Protein AF-A0A5B2UVA0-F1 (afdb_monomer_lite)

pLDDT: mean 76.8, std 18.94, range [37.44, 97.75]

Radius of gyration: 14.34 Å; chains: 1; bounding box: 30×23×49 Å

Organism: NCBI:txid129817

InterPro domains:
  IPR012951 Berberine/berberine-like [PF08031] (21-73)
  IPR016169 FAD-binding, type PCMH, subdomain 2 [G3DSA:3.30.465.10] (6-80)

Foldseek 3Di:
DDPPDPPPVVVVVLVVDAAPPVDDDLVVCDDPRDGAPVVLCSRVNDPCVLVVVLVVCCVPPVVPPPDDSNDNDNDHDPPPD

Sequence (81 aa):
MAPPDWPQFKAKRCLRNPGRFNYPDVDMLTVNGAANDSWLELYYGNSGLVEDLILLKNQVDPKNLFRHQMSIPLARDKNKQ

Secondary structure (DSSP, 8-state):
-PPP-THHHHHHHHTTSTT-TTS--GGGGEETTEE-TTHHHHHH-SSSHHHHHHHHHHHH-TT--S--TTPPPSS------

Structure (mmCIF, N/CA/C/O backbone):
data_AF-A0A5B2UVA0-F1
#
_entry.id   AF-A0A5B2UVA0-F1
#
loop_
_atom_site.group_PDB
_atom_site.id
_atom_site.type_symbol
_atom_site.label_atom_id
_atom_site.label_alt_id
_atom_site.label_comp_id
_atom_site.label_asym_id
_atom_site.label_entity_id
_atom_site.label_seq_id
_atom_site.pdbx_PDB_ins_code
_atom_site.Cartn_x
_atom_site.Cartn_y
_atom_site.Cartn_z
_atom_site.occupancy
_atom_site.B_iso_or_equiv
_atom_site.auth_seq_id
_atom_site.auth_comp_id
_atom_site.auth_asym_id
_atom_site.auth_atom_id
_atom_site.pdbx_PDB_model_num
ATOM 1 N N . MET A 1 1 ? 8.516 -0.129 -39.323 1.00 41.66 1 MET A N 1
ATOM 2 C CA . MET A 1 1 ? 8.886 0.797 -38.232 1.00 41.66 1 MET A CA 1
ATOM 3 C C . MET A 1 1 ? 8.666 0.039 -36.933 1.00 41.66 1 MET A C 1
ATOM 5 O O . MET A 1 1 ? 7.519 -0.231 -36.607 1.00 41.66 1 MET A O 1
ATOM 9 N N . ALA A 1 2 ? 9.730 -0.454 -36.294 1.00 37.44 2 ALA A N 1
ATOM 10 C CA . ALA A 1 2 ? 9.593 -1.150 -35.015 1.00 37.44 2 ALA A CA 1
ATOM 11 C C . ALA A 1 2 ? 9.239 -0.124 -33.922 1.00 37.44 2 ALA A C 1
ATOM 13 O O . ALA A 1 2 ? 9.737 1.005 -33.992 1.00 37.44 2 ALA A O 1
ATOM 14 N N . PRO A 1 3 ? 8.380 -0.466 -32.950 1.00 44.56 3 PRO A N 1
ATOM 15 C CA . PRO A 1 3 ? 8.126 0.415 -31.821 1.00 44.56 3 PRO A CA 1
ATOM 16 C C . PRO A 1 3 ? 9.456 0.707 -31.079 1.00 44.56 3 PRO A C 1
ATOM 18 O O . PRO A 1 3 ? 10.203 -0.236 -30.822 1.00 44.56 3 PRO A O 1
ATOM 21 N N . PRO A 1 4 ? 9.785 1.973 -30.752 1.00 52.44 4 PRO A N 1
ATOM 22 C CA . PRO A 1 4 ? 11.005 2.321 -30.014 1.00 52.44 4 PRO A CA 1
ATOM 23 C C . PRO A 1 4 ? 10.989 1.776 -28.584 1.00 52.44 4 PRO A C 1
ATOM 25 O O . PRO A 1 4 ? 10.040 2.035 -27.869 1.00 52.44 4 PRO A O 1
ATOM 28 N N . ASP A 1 5 ? 12.048 1.096 -28.149 1.00 52.62 5 ASP A N 1
ATOM 29 C CA . ASP A 1 5 ? 12.168 0.432 -26.842 1.00 52.62 5 ASP A CA 1
ATOM 30 C C . ASP A 1 5 ? 11.542 1.226 -25.660 1.00 52.62 5 ASP A C 1
ATOM 32 O O . ASP A 1 5 ? 11.993 2.312 -25.275 1.00 52.62 5 ASP A O 1
ATOM 36 N N . TRP A 1 6 ? 10.445 0.684 -25.113 1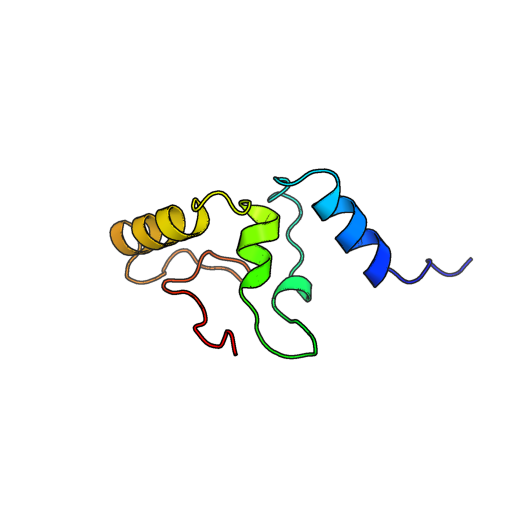.00 49.88 6 TRP A N 1
ATOM 37 C CA . TRP A 1 6 ? 9.506 1.323 -24.170 1.00 49.88 6 TRP A CA 1
ATOM 38 C C . TRP A 1 6 ? 10.029 1.684 -22.752 1.00 49.88 6 TRP A C 1
ATOM 40 O O . TRP A 1 6 ? 9.439 2.593 -22.150 1.00 49.88 6 TRP A O 1
ATOM 50 N N . PRO A 1 7 ? 11.084 1.064 -22.168 1.00 50.94 7 PRO A N 1
ATOM 51 C CA . PRO A 1 7 ? 11.413 1.253 -20.745 1.00 50.94 7 PRO A CA 1
ATOM 52 C C . PRO A 1 7 ? 11.782 2.693 -20.355 1.00 50.94 7 PRO A C 1
ATOM 54 O O . PRO A 1 7 ? 11.374 3.201 -19.311 1.00 50.94 7 PRO A O 1
ATOM 57 N N . GLN A 1 8 ? 12.526 3.401 -21.208 1.00 48.41 8 GLN A N 1
ATOM 58 C CA . GLN A 1 8 ? 13.090 4.713 -20.860 1.00 48.41 8 GLN A CA 1
ATOM 59 C C . GLN A 1 8 ? 12.078 5.865 -20.970 1.00 48.41 8 GLN A C 1
ATOM 61 O O . GLN A 1 8 ? 12.261 6.925 -20.363 1.00 48.41 8 GLN A O 1
ATOM 66 N N . PHE A 1 9 ? 11.005 5.684 -21.746 1.00 44.47 9 PHE A N 1
ATOM 67 C CA . PHE A 1 9 ? 9.993 6.719 -21.973 1.00 44.47 9 PHE A CA 1
ATOM 68 C C . PHE A 1 9 ? 8.938 6.781 -20.863 1.00 44.47 9 PHE A C 1
ATOM 70 O O . PHE A 1 9 ? 8.452 7.875 -20.561 1.00 44.47 9 PHE A O 1
ATOM 77 N N . LYS A 1 10 ? 8.613 5.653 -20.215 1.00 49.00 10 LYS A N 1
ATOM 78 C CA . LYS A 1 10 ? 7.640 5.622 -19.111 1.00 49.00 10 LYS A CA 1
ATOM 79 C C . LYS A 1 10 ? 8.132 6.390 -17.881 1.00 49.00 10 LYS A C 1
ATOM 81 O O . LYS A 1 10 ? 7.437 7.293 -17.413 1.00 49.00 10 LYS A O 1
ATOM 86 N N . ALA A 1 11 ? 9.371 6.143 -17.447 1.00 48.34 11 ALA A N 1
ATOM 87 C CA . ALA A 1 11 ? 9.964 6.821 -16.290 1.00 48.34 11 ALA A CA 1
ATOM 88 C C . ALA A 1 11 ? 9.993 8.355 -16.454 1.00 48.34 11 ALA A C 1
ATOM 90 O O . ALA A 1 11 ? 9.615 9.100 -15.550 1.00 48.34 11 ALA A O 1
ATOM 91 N N . LYS A 1 12 ? 10.345 8.851 -17.651 1.00 48.19 12 LYS A N 1
ATOM 92 C CA . LYS A 1 12 ? 10.400 10.298 -17.942 1.00 48.19 12 LYS A CA 1
ATOM 93 C C . LYS A 1 12 ? 9.033 10.986 -17.935 1.00 48.19 12 LYS A C 1
ATOM 95 O O . LYS A 1 12 ? 8.992 12.213 -17.852 1.00 48.19 12 LYS A O 1
ATOM 100 N N . ARG A 1 13 ? 7.925 10.245 -18.052 1.00 46.53 13 ARG A N 1
ATOM 101 C CA . ARG A 1 13 ? 6.563 10.801 -18.019 1.00 46.53 13 ARG A CA 1
ATOM 102 C C . ARG A 1 13 ? 6.029 10.900 -16.589 1.00 46.53 13 ARG A C 1
ATOM 104 O O . ARG A 1 13 ? 5.438 11.925 -16.261 1.00 46.53 13 ARG A O 1
ATOM 111 N N . CYS A 1 14 ? 6.306 9.905 -15.744 1.00 48.84 14 CYS A N 1
ATOM 112 C CA . CYS A 1 14 ? 5.989 9.931 -14.309 1.00 48.84 14 CYS A CA 1
ATOM 113 C C . CYS A 1 14 ? 6.769 11.033 -13.573 1.00 48.84 14 CYS A C 1
ATOM 115 O O . CYS A 1 14 ? 6.186 11.775 -12.790 1.00 48.84 14 CYS A O 1
ATOM 117 N N . LEU A 1 15 ? 8.053 11.220 -13.904 1.00 52.94 15 LEU A N 1
ATOM 118 C CA . LEU A 1 15 ? 8.897 12.279 -13.326 1.00 52.94 15 LEU A CA 1
ATOM 119 C C . LEU A 1 15 ? 8.480 13.700 -13.740 1.00 52.94 15 LEU A C 1
ATOM 121 O O . LEU A 1 15 ? 8.787 14.660 -13.042 1.00 52.94 15 LEU A O 1
ATOM 125 N N . ARG A 1 16 ? 7.799 13.853 -14.886 1.00 51.66 16 ARG A N 1
ATOM 126 C CA . ARG A 1 16 ? 7.406 15.165 -15.428 1.00 51.66 16 ARG A CA 1
ATOM 127 C C . ARG A 1 16 ? 6.063 15.663 -14.889 1.00 51.66 16 ARG A C 1
ATOM 129 O O . ARG A 1 16 ? 5.808 16.854 -14.970 1.00 51.66 16 ARG A O 1
ATOM 136 N N . ASN A 1 17 ? 5.221 14.767 -14.372 1.00 51.94 17 ASN A N 1
ATOM 137 C CA . ASN A 1 17 ? 3.932 15.069 -13.743 1.00 51.94 17 ASN A CA 1
ATOM 138 C C . ASN A 1 17 ? 3.667 14.045 -12.619 1.00 51.94 17 ASN A C 1
ATOM 140 O O . ASN A 1 17 ? 2.933 13.075 -12.850 1.00 51.94 17 ASN A O 1
ATOM 144 N N . PRO A 1 18 ? 4.269 14.223 -11.429 1.00 50.72 18 PRO A N 1
ATOM 145 C CA . PRO A 1 18 ? 3.949 13.393 -10.269 1.00 50.72 18 PRO A CA 1
ATOM 146 C C . PRO A 1 18 ? 2.441 13.491 -9.963 1.00 50.72 18 PRO A C 1
ATOM 148 O O . PRO A 1 18 ? 1.881 14.586 -9.979 1.00 50.72 18 PRO A O 1
ATOM 151 N N . GLY A 1 19 ? 1.764 12.354 -9.746 1.00 50.91 19 GLY A N 1
ATOM 152 C CA . GLY A 1 19 ? 0.334 12.312 -9.379 1.00 50.91 19 GLY A CA 1
ATOM 153 C C . GLY A 1 19 ? -0.639 11.642 -10.366 1.00 50.91 19 GLY A C 1
ATOM 154 O O . GLY A 1 19 ? -1.847 11.653 -10.134 1.00 50.91 19 GLY A O 1
ATOM 155 N N . ARG A 1 20 ? -0.179 11.013 -11.458 1.00 58.72 20 ARG A N 1
ATOM 156 C CA . ARG A 1 20 ? -1.056 10.203 -12.339 1.00 58.72 20 ARG A CA 1
ATOM 157 C C . ARG A 1 20 ? -1.161 8.741 -11.872 1.00 58.72 20 ARG A C 1
ATOM 159 O O . ARG A 1 20 ? -0.731 7.832 -12.570 1.00 58.72 20 ARG A O 1
ATOM 166 N N . PHE A 1 21 ? -1.812 8.507 -10.729 1.00 61.41 21 PHE A N 1
ATOM 167 C CA . PHE A 1 21 ? -2.168 7.152 -10.260 1.00 61.41 21 PHE A CA 1
ATOM 168 C C . PHE A 1 21 ? -3.041 6.364 -11.252 1.00 61.41 21 PHE A C 1
ATOM 170 O O . PHE A 1 21 ? -2.958 5.143 -11.321 1.00 61.41 21 PHE A O 1
ATOM 177 N N . ASN A 1 22 ? -3.804 7.058 -12.103 1.00 67.62 22 ASN A N 1
ATOM 178 C CA . ASN A 1 22 ? -4.711 6.440 -13.079 1.00 67.62 22 ASN A CA 1
ATOM 179 C C . ASN A 1 22 ? -4.018 5.691 -14.236 1.00 67.62 22 ASN A C 1
ATOM 181 O O . ASN A 1 22 ? -4.710 5.108 -15.067 1.00 67.62 22 ASN A O 1
ATOM 185 N N . TYR A 1 23 ? -2.686 5.707 -14.318 1.00 75.12 23 TYR A N 1
ATOM 186 C CA . TYR A 1 23 ? -1.930 4.849 -15.235 1.00 75.12 23 TYR A CA 1
ATOM 187 C C . TYR A 1 23 ? -0.941 3.990 -14.442 1.00 75.12 23 TYR A C 1
ATOM 189 O O . TYR A 1 23 ? 0.248 4.309 -14.431 1.00 75.12 23 TYR A O 1
ATOM 197 N N . PRO A 1 24 ? -1.424 2.940 -13.753 1.00 78.44 24 PRO A N 1
ATOM 198 C CA . PRO A 1 24 ? -0.561 2.065 -12.976 1.00 78.44 24 PRO A CA 1
ATOM 199 C C . PRO A 1 24 ? 0.401 1.303 -13.893 1.00 78.44 24 PRO A C 1
ATOM 201 O O . PRO A 1 24 ? 0.025 0.848 -14.974 1.00 78.44 24 PRO A O 1
ATOM 204 N N . ASP A 1 25 ? 1.637 1.147 -13.433 1.00 83.88 25 ASP A N 1
ATOM 205 C CA . ASP A 1 25 ? 2.703 0.450 -14.145 1.00 83.88 25 ASP A CA 1
ATOM 206 C C . ASP A 1 25 ? 3.339 -0.588 -13.222 1.00 83.88 25 ASP A C 1
ATOM 208 O O . ASP A 1 25 ? 4.107 -0.238 -12.329 1.00 83.88 25 ASP A O 1
ATOM 212 N N . VAL A 1 26 ? 2.966 -1.856 -13.403 1.00 85.00 26 VAL A N 1
ATOM 213 C CA . VAL A 1 26 ? 3.371 -2.961 -12.515 1.00 85.00 26 VAL A CA 1
ATOM 214 C C . VAL A 1 26 ? 4.856 -3.296 -12.617 1.00 85.00 26 VAL A C 1
ATOM 216 O O . VAL A 1 26 ? 5.418 -3.829 -11.666 1.00 85.00 26 VAL A O 1
ATOM 219 N N . ASP A 1 27 ? 5.510 -2.919 -13.718 1.00 84.88 27 ASP A N 1
ATOM 220 C CA . ASP A 1 27 ? 6.956 -3.093 -13.901 1.00 84.88 27 ASP A CA 1
ATOM 221 C C . ASP A 1 27 ? 7.754 -2.326 -12.826 1.00 84.88 27 ASP A C 1
ATOM 223 O O . ASP A 1 27 ? 8.875 -2.696 -12.480 1.00 84.88 27 ASP A O 1
ATOM 227 N N . MET A 1 28 ? 7.146 -1.291 -12.234 1.00 83.81 28 MET A N 1
ATOM 228 C CA . MET A 1 28 ? 7.734 -0.446 -11.188 1.00 83.81 28 MET A CA 1
ATOM 229 C C . MET A 1 28 ? 7.802 -1.127 -9.815 1.00 83.81 28 MET A C 1
ATOM 231 O O . MET A 1 28 ? 8.479 -0.615 -8.926 1.00 83.81 28 MET A O 1
ATOM 235 N N . LEU A 1 29 ? 7.122 -2.265 -9.631 1.00 84.88 29 LEU A N 1
ATOM 236 C CA . LEU A 1 29 ? 7.217 -3.072 -8.408 1.00 84.88 29 LEU A CA 1
ATOM 237 C C . LEU A 1 29 ? 8.601 -3.700 -8.240 1.00 84.88 29 LEU A C 1
ATOM 239 O O . LEU A 1 29 ? 8.940 -4.143 -7.144 1.00 84.88 29 LEU A O 1
ATOM 243 N N . THR A 1 30 ? 9.383 -3.768 -9.320 1.00 84.19 30 THR A N 1
ATOM 244 C CA . THR A 1 30 ? 10.702 -4.390 -9.318 1.00 84.19 30 THR A CA 1
ATOM 245 C C . THR A 1 30 ? 11.782 -3.434 -9.795 1.00 84.19 30 THR A C 1
ATOM 247 O O . THR A 1 30 ? 11.658 -2.805 -10.842 1.00 84.19 30 THR A O 1
ATOM 250 N N . VAL A 1 31 ? 12.891 -3.379 -9.064 1.00 80.19 31 VAL A N 1
ATOM 251 C CA . VAL A 1 31 ? 14.117 -2.689 -9.476 1.00 80.19 31 VAL A CA 1
ATOM 252 C C . VAL A 1 31 ? 15.226 -3.731 -9.524 1.00 80.19 31 VAL A C 1
ATOM 254 O O . VAL A 1 31 ? 15.476 -4.416 -8.537 1.00 80.19 31 VAL A O 1
ATOM 257 N N . ASN A 1 32 ? 15.869 -3.892 -10.685 1.00 82.50 32 ASN A N 1
ATOM 258 C CA . ASN A 1 32 ? 16.895 -4.921 -10.916 1.00 82.50 32 ASN A CA 1
ATOM 259 C C . ASN A 1 32 ? 16.433 -6.350 -10.553 1.00 82.50 32 ASN A C 1
ATOM 261 O O . ASN A 1 32 ? 17.223 -7.165 -10.084 1.00 82.50 32 ASN A O 1
ATOM 265 N N . GLY A 1 33 ? 15.144 -6.650 -10.750 1.00 80.31 33 GLY A N 1
ATOM 266 C CA . GLY A 1 33 ? 14.553 -7.959 -10.449 1.00 80.31 33 GLY A CA 1
ATOM 267 C C . GLY A 1 33 ? 14.197 -8.197 -8.977 1.00 80.31 33 GLY A C 1
ATOM 268 O O . GLY A 1 33 ? 13.673 -9.261 -8.660 1.00 80.31 33 GLY A O 1
ATOM 269 N N . ALA A 1 34 ? 14.432 -7.228 -8.087 1.00 81.75 34 ALA A N 1
ATOM 270 C CA . ALA A 1 34 ? 14.031 -7.296 -6.684 1.00 81.75 34 ALA A CA 1
ATOM 271 C C . ALA A 1 34 ? 12.793 -6.430 -6.423 1.00 81.75 34 ALA A C 1
ATOM 273 O O . ALA A 1 34 ? 12.678 -5.340 -6.986 1.00 81.75 34 ALA A O 1
ATOM 274 N N . ALA A 1 35 ? 11.886 -6.905 -5.562 1.00 83.25 35 ALA A N 1
ATOM 275 C CA . ALA A 1 35 ? 10.740 -6.123 -5.103 1.00 83.25 35 ALA A CA 1
ATOM 276 C C . ALA A 1 35 ? 11.215 -4.829 -4.423 1.00 83.25 35 ALA A C 1
ATOM 278 O O . ALA A 1 35 ? 12.202 -4.839 -3.683 1.00 83.25 35 ALA A O 1
ATOM 279 N N . ASN A 1 36 ? 10.558 -3.712 -4.725 1.00 84.50 36 ASN A N 1
ATOM 280 C CA . ASN A 1 36 ? 10.953 -2.409 -4.214 1.00 84.50 36 ASN A CA 1
ATOM 281 C C . ASN A 1 36 ? 9.739 -1.485 -4.076 1.00 84.50 36 ASN A C 1
ATOM 283 O O . ASN A 1 36 ? 8.984 -1.320 -5.026 1.00 84.50 36 ASN A O 1
ATOM 287 N N . ASP A 1 37 ? 9.604 -0.823 -2.929 1.00 86.62 37 ASP A N 1
ATOM 288 C CA . ASP A 1 37 ? 8.500 0.089 -2.609 1.00 86.62 37 ASP A CA 1
ATOM 289 C C . ASP A 1 37 ? 8.717 1.549 -3.060 1.00 86.62 37 ASP A C 1
ATOM 291 O O . ASP A 1 37 ? 7.866 2.410 -2.831 1.00 86.62 37 ASP A O 1
ATOM 295 N N . SER A 1 38 ? 9.833 1.870 -3.725 1.00 85.56 38 SER A N 1
ATOM 296 C CA . SER A 1 38 ? 10.144 3.217 -4.232 1.00 85.56 38 SER A CA 1
ATOM 297 C C . SER A 1 38 ? 9.105 3.748 -5.222 1.00 85.56 38 SER A C 1
ATOM 299 O O . SER A 1 38 ? 8.979 4.963 -5.378 1.00 85.56 38 SER A O 1
ATOM 301 N N . TRP A 1 39 ? 8.317 2.876 -5.860 1.00 86.94 39 TRP A N 1
ATOM 302 C CA . TRP A 1 39 ? 7.195 3.309 -6.693 1.00 86.94 39 TRP A CA 1
ATOM 303 C C . TRP A 1 39 ? 6.168 4.124 -5.893 1.00 86.94 39 TRP A C 1
ATOM 305 O O . TRP A 1 39 ? 5.597 5.058 -6.448 1.00 86.94 39 TRP A O 1
ATOM 315 N N . LEU A 1 40 ? 5.978 3.872 -4.591 1.00 89.00 40 LEU A N 1
ATOM 316 C CA . LEU A 1 40 ? 5.047 4.645 -3.759 1.00 89.00 40 LEU A CA 1
ATOM 317 C C . LEU A 1 40 ? 5.383 6.143 -3.777 1.00 89.00 40 LEU A C 1
ATOM 319 O O . LEU A 1 40 ? 4.492 6.972 -3.945 1.00 89.00 40 LEU A O 1
ATOM 323 N N . GLU A 1 41 ? 6.666 6.498 -3.681 1.00 86.88 41 GLU A N 1
ATOM 324 C CA . GLU A 1 41 ? 7.121 7.897 -3.711 1.00 86.88 41 GLU A CA 1
ATOM 325 C C . GLU A 1 41 ? 6.944 8.531 -5.102 1.00 86.88 41 GLU A C 1
ATOM 327 O O . GLU A 1 41 ? 6.738 9.738 -5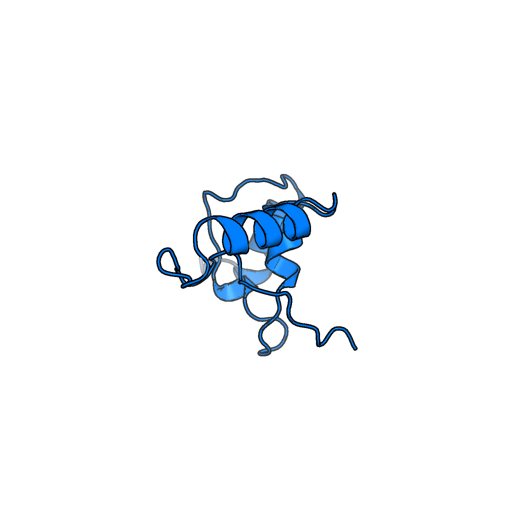.213 1.00 86.88 41 GLU A O 1
ATOM 332 N N . LEU A 1 42 ? 6.954 7.730 -6.172 1.00 84.50 42 LEU A N 1
ATOM 333 C CA . LEU A 1 42 ? 6.700 8.206 -7.538 1.00 84.50 42 LEU A CA 1
ATOM 334 C C . LEU A 1 42 ? 5.215 8.518 -7.777 1.00 84.50 42 LEU A C 1
ATOM 336 O O . LEU A 1 42 ? 4.891 9.437 -8.532 1.00 84.50 42 LEU A O 1
ATOM 340 N N . TYR A 1 43 ? 4.314 7.771 -7.135 1.00 84.69 43 TYR A N 1
ATOM 341 C CA . TYR A 1 43 ? 2.866 7.944 -7.277 1.00 84.69 43 TYR A CA 1
ATOM 342 C C . TYR A 1 43 ? 2.275 8.957 -6.292 1.00 84.69 43 TYR A C 1
ATOM 344 O O . TYR A 1 43 ? 1.420 9.752 -6.686 1.00 84.69 43 TYR A O 1
ATOM 352 N N . TYR A 1 44 ? 2.734 8.946 -5.041 1.00 85.75 44 TYR A N 1
ATOM 353 C CA . TYR A 1 44 ? 2.189 9.759 -3.949 1.00 85.75 44 TYR A CA 1
ATOM 354 C C . TYR A 1 44 ? 3.104 10.922 -3.534 1.00 85.75 44 TYR A C 1
ATOM 356 O O . TYR A 1 44 ? 2.697 11.772 -2.745 1.00 85.75 44 TYR A O 1
ATOM 364 N N . GLY A 1 45 ? 4.314 11.001 -4.092 1.00 83.12 45 GLY A N 1
ATOM 365 C CA . GLY A 1 45 ? 5.302 12.026 -3.766 1.00 83.12 45 GLY A CA 1
ATOM 366 C C . GLY A 1 45 ? 6.146 11.695 -2.530 1.00 83.12 45 GLY A C 1
ATOM 367 O O . GLY A 1 45 ? 5.880 10.749 -1.791 1.00 83.12 45 GLY A O 1
ATOM 368 N N . ASN A 1 46 ? 7.178 12.512 -2.299 1.00 79.25 46 ASN A N 1
ATOM 369 C CA . ASN A 1 46 ? 8.128 12.375 -1.186 1.00 79.25 46 ASN A CA 1
ATOM 370 C C . ASN A 1 46 ? 7.842 13.366 -0.032 1.00 79.25 46 ASN A C 1
ATOM 372 O O . ASN A 1 46 ? 8.752 13.918 0.576 1.00 79.25 46 ASN A O 1
ATOM 376 N N . SER A 1 47 ? 6.567 13.664 0.235 1.00 85.06 47 SER A N 1
ATOM 377 C CA . SER A 1 47 ? 6.144 14.630 1.267 1.00 85.06 47 SER A CA 1
ATOM 378 C C . SER A 1 47 ? 5.883 14.006 2.645 1.00 85.06 47 SER A C 1
ATOM 380 O O . SER A 1 47 ? 5.429 14.701 3.546 1.00 85.06 47 SER A O 1
ATOM 382 N N . GLY A 1 48 ? 6.116 12.700 2.807 1.00 85.69 48 GLY A N 1
ATOM 383 C CA . GLY A 1 48 ? 5.694 11.931 3.988 1.00 85.69 48 GLY A CA 1
ATOM 384 C C . GLY A 1 48 ? 4.296 11.311 3.869 1.00 85.69 48 GLY A C 1
ATOM 385 O O . GLY A 1 48 ? 3.979 10.403 4.629 1.00 85.69 48 GLY A O 1
ATOM 386 N N . LEU A 1 49 ? 3.510 11.690 2.851 1.00 89.56 49 LEU A N 1
ATOM 387 C CA . LEU A 1 49 ? 2.153 11.176 2.610 1.00 89.56 49 LEU A CA 1
ATOM 388 C C . LEU A 1 49 ? 2.075 9.640 2.530 1.00 89.56 49 LEU A C 1
ATOM 390 O O . LEU A 1 49 ? 1.076 9.052 2.929 1.00 89.56 49 LEU A O 1
ATOM 394 N N . VAL A 1 50 ? 3.119 8.976 2.025 1.00 90.69 50 VAL A N 1
ATOM 395 C CA . VAL A 1 50 ? 3.172 7.506 1.957 1.00 90.69 50 VAL A CA 1
ATOM 396 C C . VAL A 1 50 ? 3.027 6.873 3.345 1.00 90.69 50 VAL A C 1
ATOM 398 O O . VAL A 1 50 ? 2.321 5.878 3.479 1.00 90.69 50 VAL A O 1
ATOM 401 N N . GLU A 1 51 ? 3.637 7.456 4.378 1.00 93.19 51 GLU A N 1
ATOM 402 C CA . GLU A 1 51 ? 3.543 6.930 5.744 1.00 93.19 51 GLU A CA 1
ATOM 403 C C . GLU A 1 51 ? 2.136 7.128 6.315 1.00 93.19 51 GLU A C 1
ATOM 405 O O . GLU A 1 51 ? 1.559 6.194 6.871 1.00 93.19 51 GLU A O 1
ATOM 410 N N . ASP A 1 52 ? 1.534 8.299 6.091 1.00 94.56 52 ASP A N 1
ATOM 411 C CA . ASP A 1 52 ? 0.154 8.581 6.505 1.00 94.56 52 ASP A CA 1
ATOM 412 C C . ASP A 1 52 ? -0.844 7.626 5.835 1.00 94.56 52 ASP A C 1
ATOM 414 O O . ASP A 1 52 ? -1.784 7.142 6.467 1.00 94.56 52 ASP A O 1
ATOM 418 N N . LEU A 1 53 ? -0.621 7.300 4.559 1.00 94.00 53 LEU A N 1
ATOM 419 C CA . LEU A 1 53 ? -1.436 6.341 3.816 1.00 94.00 53 LEU A CA 1
ATOM 420 C C . LEU A 1 53 ? -1.295 4.913 4.355 1.00 94.00 53 LEU A C 1
ATOM 422 O O . LEU A 1 53 ? -2.297 4.202 4.448 1.00 94.00 53 LEU A O 1
ATOM 426 N N . ILE A 1 54 ? -0.087 4.493 4.740 1.00 95.06 54 ILE A N 1
ATOM 427 C CA . ILE A 1 54 ? 0.145 3.192 5.384 1.00 95.06 54 ILE A CA 1
ATOM 428 C C . ILE A 1 54 ? -0.542 3.153 6.756 1.00 95.06 54 ILE A C 1
ATOM 430 O O . ILE A 1 54 ? -1.210 2.169 7.085 1.00 95.06 54 ILE A O 1
ATOM 434 N N . LEU A 1 55 ? -0.435 4.220 7.551 1.00 96.44 55 LEU A N 1
ATOM 435 C CA . LEU A 1 55 ? -1.119 4.328 8.842 1.00 96.44 55 LEU A CA 1
ATOM 436 C C . LEU A 1 55 ? -2.638 4.234 8.676 1.00 96.44 55 LEU A C 1
ATOM 438 O O . LEU A 1 55 ? -3.281 3.422 9.344 1.00 96.44 55 LEU A O 1
ATOM 442 N N . LEU A 1 56 ? -3.203 4.994 7.736 1.00 97.19 56 LEU A N 1
ATOM 443 C CA . LEU A 1 56 ? -4.627 4.948 7.423 1.00 97.19 56 LEU A CA 1
ATOM 444 C C . LEU A 1 56 ? -5.050 3.547 6.971 1.00 97.19 56 LEU A C 1
ATOM 446 O O . LEU A 1 56 ? -6.047 3.023 7.462 1.00 97.19 56 LEU A O 1
ATOM 450 N N . LYS A 1 57 ? -4.280 2.910 6.080 1.00 96.56 57 LYS A N 1
ATOM 451 C CA . LYS A 1 57 ? -4.544 1.552 5.586 1.00 96.56 57 LYS A CA 1
ATOM 452 C C . LYS A 1 57 ? -4.617 0.539 6.728 1.00 96.56 57 LYS A C 1
ATOM 454 O O . LYS A 1 57 ? -5.541 -0.270 6.752 1.00 96.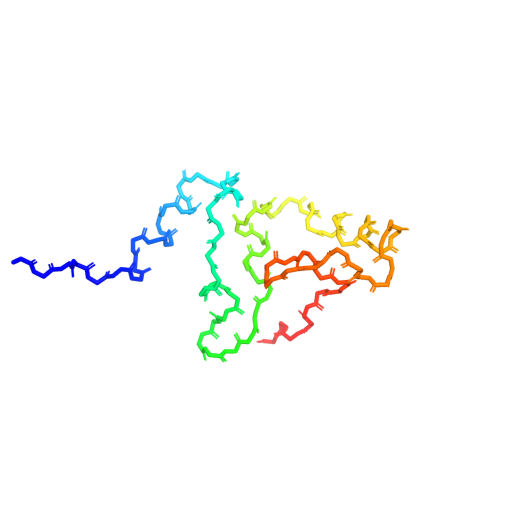56 57 LYS A O 1
ATOM 459 N N . ASN A 1 58 ? -3.704 0.623 7.694 1.00 97.25 58 ASN A N 1
ATO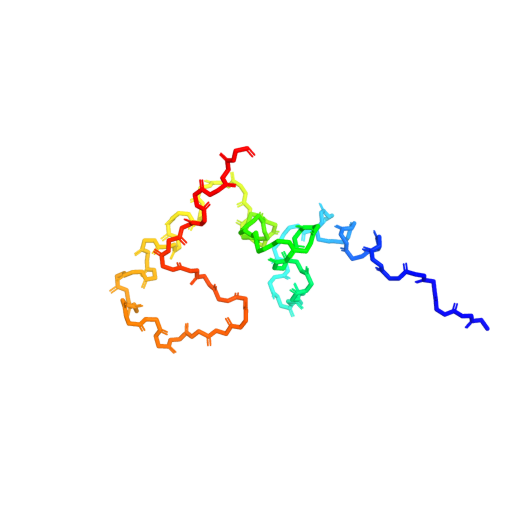M 460 C CA . ASN A 1 58 ? -3.720 -0.228 8.884 1.00 97.25 58 ASN A CA 1
ATOM 461 C C . ASN A 1 58 ? -4.938 0.028 9.788 1.00 97.25 58 ASN A C 1
ATOM 463 O O . ASN A 1 58 ? -5.436 -0.907 10.410 1.00 97.25 58 ASN A O 1
ATOM 467 N N . GLN A 1 59 ? -5.438 1.265 9.854 1.00 97.75 59 GLN A N 1
ATOM 468 C CA . GLN A 1 59 ? -6.630 1.601 10.639 1.00 97.75 59 GLN A CA 1
ATOM 469 C C . GLN A 1 59 ? -7.924 1.100 9.987 1.00 97.75 59 GLN A C 1
ATOM 471 O O . GLN A 1 59 ? -8.785 0.554 10.674 1.00 97.75 59 GLN A O 1
ATOM 476 N N . VAL A 1 60 ? -8.073 1.287 8.672 1.00 97.69 60 VAL A N 1
ATOM 477 C CA . VAL A 1 60 ? -9.341 1.019 7.966 1.00 97.69 60 VAL A CA 1
ATOM 478 C C . VAL A 1 60 ? -9.426 -0.384 7.367 1.00 97.69 60 VAL A C 1
ATOM 480 O O . VAL A 1 60 ? -10.521 -0.920 7.221 1.00 97.69 60 VAL A O 1
ATOM 483 N N . ASP A 1 61 ? -8.292 -0.992 7.018 1.00 97.75 61 ASP A N 1
ATOM 484 C CA . ASP A 1 61 ? -8.223 -2.322 6.407 1.00 97.75 61 ASP A CA 1
ATOM 485 C C . ASP A 1 61 ? -7.023 -3.139 6.936 1.00 97.75 61 ASP A C 1
ATOM 487 O O . ASP A 1 61 ? -6.124 -3.515 6.174 1.00 97.75 61 ASP A O 1
ATOM 491 N N . PRO A 1 62 ? -7.009 -3.474 8.242 1.00 96.88 62 PRO A N 1
ATOM 492 C CA . PRO A 1 62 ? -5.919 -4.232 8.869 1.00 96.88 62 PRO A CA 1
ATOM 493 C C . PRO A 1 62 ? -5.767 -5.658 8.320 1.00 96.88 62 PRO A C 1
ATOM 495 O O . PRO A 1 62 ? -4.724 -6.283 8.485 1.00 96.88 62 PRO A O 1
ATOM 498 N N . LYS A 1 63 ? -6.805 -6.200 7.670 1.00 97.12 63 LYS A N 1
ATOM 499 C CA . LYS A 1 63 ? -6.776 -7.528 7.033 1.00 97.12 63 LYS A CA 1
ATOM 500 C C . LYS A 1 63 ? -6.333 -7.472 5.568 1.00 97.12 63 LYS A C 1
ATOM 502 O O . LYS A 1 63 ? -6.277 -8.516 4.916 1.00 97.12 63 LYS A O 1
ATOM 507 N N . ASN A 1 64 ? -6.031 -6.276 5.056 1.00 95.81 64 ASN A N 1
ATOM 508 C CA . ASN A 1 64 ? -5.653 -6.017 3.672 1.00 95.81 64 ASN A CA 1
ATOM 509 C C . ASN A 1 64 ? -6.610 -6.676 2.656 1.00 95.81 64 ASN A C 1
ATOM 511 O O . ASN A 1 64 ? -6.181 -7.352 1.713 1.00 95.81 64 ASN A O 1
ATOM 515 N N . LEU A 1 65 ? -7.918 -6.549 2.895 1.00 97.50 65 LEU A N 1
ATOM 516 C CA . LEU A 1 65 ? -8.971 -7.076 2.030 1.00 97.50 65 LEU A CA 1
ATOM 517 C C . LEU A 1 65 ? -8.972 -6.362 0.673 1.00 97.50 65 LEU A C 1
ATOM 519 O O . LEU A 1 65 ? -9.060 -7.015 -0.366 1.00 97.50 65 LEU A O 1
ATOM 523 N N . PHE A 1 66 ? -8.825 -5.036 0.677 1.00 96.38 66 PHE A N 1
ATOM 524 C CA . PHE A 1 66 ? -8.753 -4.229 -0.537 1.00 96.38 66 PHE A CA 1
ATOM 525 C C . PHE A 1 66 ? -7.309 -4.155 -1.022 1.00 96.38 66 PHE A C 1
ATOM 527 O O . PHE A 1 66 ? -6.556 -3.253 -0.652 1.00 96.38 66 PHE A O 1
ATOM 534 N N . ARG A 1 67 ? -6.918 -5.125 -1.847 1.00 95.12 67 ARG A N 1
ATOM 535 C CA . ARG A 1 67 ? -5.562 -5.240 -2.391 1.00 95.12 67 ARG A CA 1
ATOM 536 C C . ARG A 1 67 ? -5.572 -5.522 -3.888 1.00 95.12 67 ARG A C 1
ATOM 538 O O . ARG A 1 67 ? -6.490 -6.147 -4.410 1.00 95.12 67 ARG A O 1
ATOM 545 N N . HIS A 1 68 ? -4.521 -5.079 -4.561 1.00 92.38 68 HIS A N 1
ATOM 546 C CA . HIS A 1 68 ? -4.215 -5.370 -5.961 1.00 92.38 68 HIS A CA 1
ATOM 547 C C . HIS A 1 68 ? -2.691 -5.318 -6.143 1.00 92.38 68 HIS A C 1
ATOM 549 O O . HIS A 1 68 ? -1.970 -5.026 -5.195 1.00 92.38 68 HIS A O 1
ATOM 555 N N . GLN A 1 69 ? -2.177 -5.594 -7.345 1.00 89.12 69 GLN A N 1
ATOM 556 C CA . GLN A 1 69 ? -0.726 -5.707 -7.587 1.00 89.12 69 GLN A CA 1
ATOM 557 C C . GLN A 1 69 ? 0.089 -4.477 -7.138 1.00 89.12 69 GLN A C 1
ATOM 559 O O . GLN A 1 69 ? 1.235 -4.624 -6.748 1.00 89.12 69 GLN A O 1
ATOM 564 N N . MET A 1 70 ? -0.522 -3.290 -7.148 1.00 90.62 70 MET A N 1
ATOM 565 C CA . MET A 1 70 ? 0.074 -1.996 -6.782 1.00 90.62 70 MET A CA 1
ATOM 566 C C . MET A 1 70 ? -0.688 -1.331 -5.616 1.00 90.62 70 MET A C 1
ATOM 568 O O . MET A 1 70 ? -0.891 -0.118 -5.615 1.00 90.62 70 MET A O 1
ATOM 572 N N . SER A 1 71 ? -1.239 -2.107 -4.676 1.00 92.69 71 SER A N 1
ATOM 573 C CA . SER A 1 71 ? -1.924 -1.532 -3.507 1.00 92.69 71 SER A CA 1
ATOM 574 C C . SER A 1 71 ? -0.930 -1.064 -2.445 1.00 92.69 71 SER A C 1
ATOM 576 O O . SER A 1 71 ? 0.113 -1.689 -2.272 1.00 92.69 71 SER A O 1
ATOM 578 N N . ILE A 1 72 ? -1.289 -0.022 -1.686 1.00 93.31 72 ILE A N 1
ATOM 579 C CA . ILE A 1 72 ? -0.514 0.444 -0.524 1.00 93.31 72 ILE A CA 1
ATOM 580 C C . ILE A 1 72 ? -0.302 -0.732 0.454 1.00 93.31 72 ILE A C 1
ATOM 582 O O . ILE A 1 72 ? -1.292 -1.362 0.849 1.00 93.31 72 ILE A O 1
ATOM 586 N N . PRO A 1 73 ? 0.950 -1.049 0.832 1.00 93.81 73 PRO A N 1
ATOM 587 C CA . PRO A 1 73 ? 1.247 -2.162 1.725 1.00 93.81 73 PRO A CA 1
ATOM 588 C C . PRO A 1 73 ? 0.929 -1.818 3.187 1.00 93.81 73 PRO A C 1
ATOM 590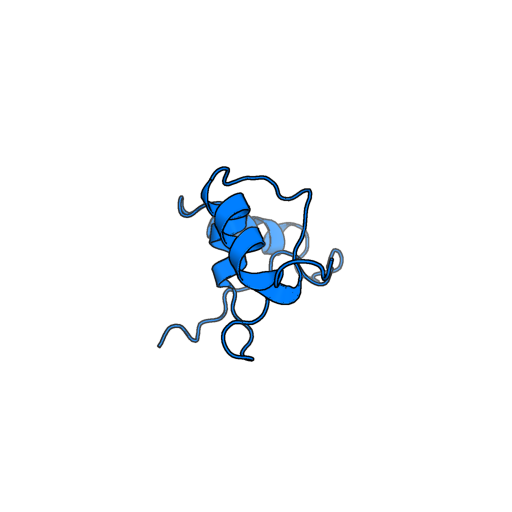 O O . PRO A 1 73 ? 0.750 -0.659 3.553 1.00 93.81 73 PRO A O 1
ATOM 593 N N . LEU A 1 74 ? 0.880 -2.837 4.051 1.00 94.25 74 LEU A N 1
ATOM 594 C CA . LEU A 1 74 ? 0.693 -2.639 5.498 1.00 94.25 74 LEU A CA 1
ATOM 595 C C . LEU A 1 74 ? 1.960 -2.122 6.199 1.00 94.25 74 LEU A C 1
ATOM 597 O O . LEU A 1 74 ? 1.876 -1.574 7.295 1.00 94.25 74 LEU A O 1
ATOM 601 N N . ALA A 1 75 ? 3.127 -2.296 5.584 1.00 92.06 75 ALA A N 1
ATOM 602 C CA . ALA A 1 75 ? 4.407 -1.796 6.066 1.00 92.06 75 ALA A CA 1
ATOM 603 C C . ALA A 1 75 ? 5.354 -1.588 4.879 1.00 92.06 75 ALA A C 1
ATOM 605 O O . ALA A 1 75 ? 5.209 -2.261 3.861 1.00 92.06 75 ALA A O 1
ATOM 606 N N . ARG A 1 76 ? 6.329 -0.686 5.027 1.00 86.69 76 ARG A N 1
ATOM 607 C CA . ARG A 1 76 ? 7.414 -0.512 4.054 1.00 86.69 76 ARG A CA 1
ATOM 608 C C . ARG A 1 76 ? 8.381 -1.690 4.063 1.00 86.69 76 ARG A C 1
ATOM 610 O O . ARG A 1 76 ? 8.748 -2.178 5.138 1.00 86.69 76 ARG A O 1
ATOM 617 N N . ASP A 1 77 ? 8.900 -2.023 2.888 1.00 80.25 77 ASP A N 1
ATOM 618 C CA . ASP A 1 77 ? 10.093 -2.847 2.761 1.00 80.25 77 ASP A CA 1
ATOM 619 C C . ASP A 1 77 ? 11.294 -2.145 3.407 1.00 80.25 77 ASP A C 1
ATOM 621 O O . ASP A 1 77 ? 11.750 -1.076 2.995 1.00 80.25 77 ASP A O 1
ATOM 625 N N . LYS A 1 78 ? 11.815 -2.760 4.474 1.00 65.50 78 LYS A N 1
ATOM 626 C CA . LYS A 1 78 ? 12.938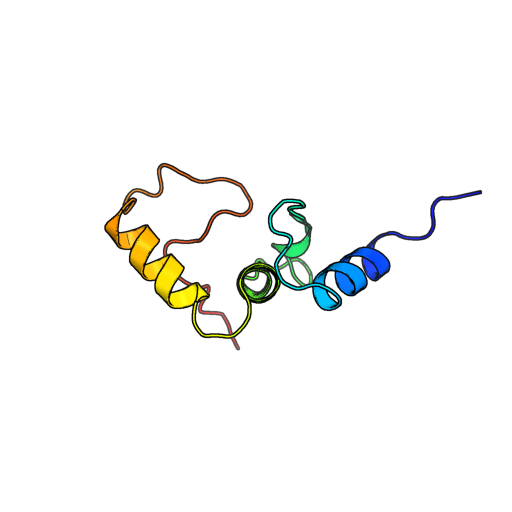 -2.234 5.266 1.00 65.50 78 LYS A CA 1
ATOM 627 C C . LYS A 1 78 ? 14.307 -2.546 4.661 1.00 65.50 78 LYS A C 1
ATOM 629 O O . LYS A 1 78 ? 15.318 -2.158 5.239 1.00 65.50 78 LYS A O 1
ATOM 634 N N . ASN A 1 79 ? 14.360 -3.185 3.494 1.00 57.12 79 ASN A N 1
ATOM 635 C CA . ASN A 1 79 ? 15.603 -3.489 2.782 1.00 57.12 79 ASN A CA 1
ATOM 636 C C . ASN A 1 79 ? 16.157 -2.258 2.036 1.00 57.12 79 ASN A C 1
ATOM 638 O O . ASN A 1 79 ? 16.552 -2.344 0.878 1.00 57.12 79 ASN A O 1
ATOM 642 N N . LYS A 1 80 ? 16.190 -1.098 2.707 1.00 53.44 80 LYS A N 1
ATOM 643 C CA . LYS A 1 80 ? 17.058 0.026 2.343 1.00 53.44 80 LYS A CA 1
ATOM 644 C C . LYS A 1 80 ? 18.433 -0.244 2.968 1.00 53.44 80 LYS A C 1
ATOM 646 O O . LYS A 1 80 ? 18.697 0.223 4.074 1.00 53.44 80 LYS A O 1
ATOM 651 N N . GLN A 1 81 ? 19.262 -1.044 2.301 1.00 37.94 81 GLN A N 1
ATOM 652 C CA . GLN A 1 81 ? 20.713 -1.075 2.525 1.00 37.94 81 GLN A CA 1
ATOM 653 C C . GLN A 1 81 ? 21.413 -0.612 1.256 1.00 37.94 81 GLN A C 1
ATOM 655 O O . GLN A 1 81 ? 21.028 -1.108 0.174 1.00 37.94 81 GLN A O 1
#